Protein AF-A0A4U7L104-F1 (afdb_monomer_lite)

Organism: NCBI:txid280036

Secondary structure (DSSP, 8-state):
----TTSPPGGGG-SSHHHHHHHHHHHHHTTPPPPPPSS-PPPPS---GGGS-SS--TTTTT-----PPP-

Structure (mmCIF, N/CA/C/O backbone):
data_AF-A0A4U7L104-F1
#
_entry.id   AF-A0A4U7L104-F1
#
loop_
_atom_site.group_PDB
_atom_site.id
_atom_site.type_symbol
_atom_site.label_atom_id
_atom_site.label_alt_id
_atom_site.label_comp_id
_atom_site.label_asym_id
_atom_site.label_entity_id
_atom_site.label_seq_id
_atom_site.pdbx_PDB_ins_code
_atom_site.Cartn_x
_atom_site.Cartn_y
_atom_site.Cartn_z
_atom_site.occupancy
_atom_site.B_iso_or_equiv
_atom_site.auth_seq_id
_atom_site.auth_comp_id
_atom_site.auth_asym_id
_atom_site.auth_atom_id
_atom_site.pdbx_PDB_model_num
ATOM 1 N N . MET A 1 1 ? -12.548 7.751 -14.985 1.00 43.06 1 MET A N 1
ATOM 2 C CA . MET A 1 1 ? -12.180 8.993 -14.275 1.00 43.06 1 MET A CA 1
ATOM 3 C C . MET A 1 1 ? -10.676 9.128 -14.406 1.00 43.06 1 MET A C 1
ATOM 5 O O . MET A 1 1 ? -9.972 8.266 -13.894 1.00 43.06 1 MET A O 1
ATOM 9 N N . GLU A 1 2 ? -10.203 10.100 -15.181 1.00 49.06 2 GLU A N 1
ATOM 10 C CA . GLU A 1 2 ? -8.771 10.384 -15.334 1.00 49.06 2 GLU A CA 1
ATOM 11 C C . GLU A 1 2 ? -8.279 11.080 -14.062 1.00 49.06 2 GLU A C 1
ATOM 13 O O . GLU A 1 2 ? -8.714 12.189 -13.765 1.00 49.06 2 GLU A O 1
ATOM 18 N N . LYS A 1 3 ? -7.427 10.410 -13.278 1.00 55.94 3 LYS A N 1
ATOM 19 C CA . LYS A 1 3 ? -6.796 11.016 -12.101 1.00 55.94 3 LYS A CA 1
ATOM 20 C C . LYS A 1 3 ? -5.599 11.823 -12.575 1.00 55.94 3 LYS A C 1
ATOM 22 O O . LYS A 1 3 ? -4.656 11.264 -13.132 1.00 55.94 3 LYS A O 1
ATOM 27 N N . THR A 1 4 ? -5.659 13.139 -12.416 1.00 56.44 4 THR A N 1
ATOM 28 C CA . THR A 1 4 ? -4.551 14.021 -12.804 1.00 56.44 4 THR A CA 1
ATOM 29 C C . THR A 1 4 ? -3.428 13.956 -11.765 1.00 56.44 4 THR A C 1
ATOM 31 O O . THR A 1 4 ? -3.682 13.755 -10.581 1.00 56.44 4 THR A O 1
ATOM 34 N N . PHE A 1 5 ? -2.180 14.167 -12.194 1.00 56.88 5 PHE A N 1
ATOM 35 C CA . PHE A 1 5 ? -0.977 14.176 -11.339 1.00 56.88 5 PHE A CA 1
ATOM 36 C C . PHE A 1 5 ? -1.052 15.164 -10.150 1.00 56.88 5 PHE A C 1
ATOM 38 O O . PHE A 1 5 ? -0.287 15.050 -9.198 1.00 56.88 5 PHE A O 1
ATOM 45 N N . ASN A 1 6 ? -1.997 16.111 -10.184 1.00 55.88 6 ASN A N 1
ATOM 46 C CA . ASN A 1 6 ? -2.212 17.111 -9.139 1.00 55.88 6 ASN A CA 1
ATOM 47 C C 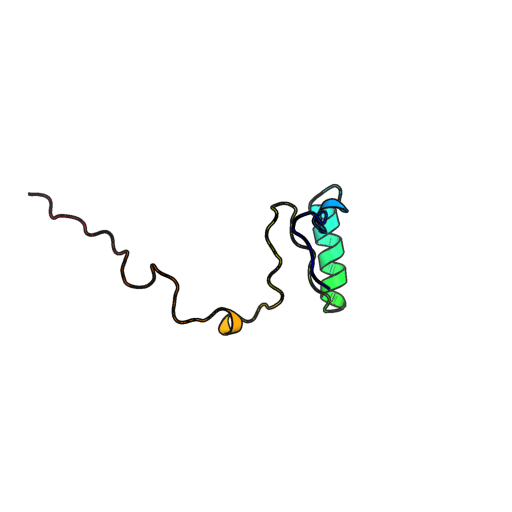. ASN A 1 6 ? -3.229 16.687 -8.065 1.00 55.88 6 ASN A C 1
ATOM 49 O O . ASN A 1 6 ? -3.523 17.480 -7.168 1.00 55.88 6 ASN A O 1
ATOM 53 N N . GLU A 1 7 ? -3.794 15.480 -8.133 1.00 59.78 7 GLU A N 1
ATOM 54 C CA . GLU A 1 7 ? -4.655 14.993 -7.058 1.00 59.78 7 GLU A CA 1
ATOM 55 C C . GLU A 1 7 ? -3.817 14.690 -5.806 1.00 59.78 7 GLU A C 1
ATOM 57 O O . GLU A 1 7 ? -2.827 13.954 -5.887 1.00 59.78 7 GLU A O 1
ATOM 62 N N . PRO A 1 8 ? -4.186 15.233 -4.628 1.00 62.78 8 PRO A N 1
ATOM 63 C CA . PRO A 1 8 ? -3.484 14.920 -3.396 1.00 62.78 8 PRO A CA 1
ATOM 64 C C . PRO A 1 8 ? -3.540 13.410 -3.165 1.00 62.78 8 PRO A C 1
ATOM 66 O O . PRO A 1 8 ? -4.616 12.806 -3.176 1.00 62.78 8 PRO A O 1
ATOM 69 N N . ALA A 1 9 ? -2.367 12.799 -2.967 1.00 66.00 9 ALA A N 1
ATOM 70 C CA . ALA A 1 9 ? -2.258 11.366 -2.738 1.00 66.00 9 ALA A CA 1
ATOM 71 C C . ALA A 1 9 ? -3.227 10.944 -1.626 1.00 66.00 9 ALA A C 1
ATOM 73 O O . ALA A 1 9 ? -3.317 11.605 -0.593 1.00 66.00 9 ALA A O 1
ATOM 74 N N . ALA A 1 10 ? -3.927 9.820 -1.801 1.00 66.69 10 ALA A N 1
ATOM 75 C CA . ALA A 1 10 ? -4.884 9.323 -0.808 1.00 66.69 10 ALA A CA 1
ATOM 76 C C . ALA A 1 10 ? -4.247 9.099 0.580 1.00 66.69 10 ALA A C 1
ATOM 78 O O . ALA A 1 10 ? -4.951 9.042 1.581 1.00 66.69 10 ALA A O 1
ATOM 79 N N . SER A 1 11 ? -2.921 9.005 0.662 1.00 64.25 11 SER A N 1
ATOM 80 C CA . SER A 1 11 ? -2.150 8.988 1.904 1.00 64.25 11 SER A CA 1
ATOM 81 C C . SER A 1 11 ? -2.164 10.309 2.683 1.00 64.25 11 SER A C 1
ATOM 83 O O . SER A 1 11 ? -1.936 10.283 3.886 1.00 64.25 11 SER A O 1
ATOM 85 N N . ALA A 1 12 ? -2.428 11.450 2.037 1.00 71.69 12 ALA A N 1
ATOM 86 C CA . ALA A 1 12 ? -2.404 12.783 2.646 1.00 71.69 12 ALA A CA 1
ATOM 87 C C . ALA A 1 12 ? -3.534 13.009 3.666 1.00 71.69 12 ALA A C 1
ATOM 89 O O . ALA A 1 12 ? -3.475 13.954 4.446 1.00 71.69 12 ALA A O 1
ATOM 90 N N . GLN A 1 13 ? -4.552 12.138 3.679 1.00 75.56 13 GLN A N 1
ATOM 91 C CA . GLN A 1 13 ? -5.628 12.176 4.675 1.00 75.56 13 GLN A CA 1
ATOM 92 C C . GLN A 1 13 ? -5.203 11.617 6.048 1.00 75.56 13 GLN A C 1
ATOM 94 O O . GLN A 1 13 ? -5.900 11.845 7.033 1.00 75.56 13 GLN A O 1
ATOM 99 N N . PHE A 1 14 ? -4.084 10.883 6.125 1.00 80.75 14 PHE A N 1
ATOM 100 C CA . PHE A 1 14 ? -3.593 10.268 7.362 1.00 80.75 14 PHE A CA 1
ATOM 101 C C . PHE A 1 14 ? -2.467 11.100 7.968 1.00 80.75 14 PHE A C 1
ATOM 103 O O . PHE A 1 14 ? -1.564 11.542 7.256 1.00 80.75 14 PHE A O 1
ATOM 110 N N . LYS A 1 15 ? -2.491 11.288 9.294 1.00 80.19 15 LYS A N 1
ATOM 111 C CA . LYS A 1 15 ? -1.473 12.086 10.000 1.00 80.19 15 LYS A CA 1
ATOM 112 C C . LYS A 1 15 ? -0.171 11.316 10.190 1.00 80.19 15 LYS A C 1
ATOM 114 O O . LYS A 1 15 ? 0.886 11.921 10.345 1.00 80.19 15 LYS A O 1
ATOM 119 N N . ASN A 1 16 ? -0.251 9.987 10.210 1.00 83.38 16 ASN A N 1
ATOM 120 C CA . ASN A 1 16 ? 0.890 9.093 10.334 1.00 83.38 16 ASN A CA 1
ATOM 121 C C . ASN A 1 16 ? 0.637 7.747 9.628 1.00 83.38 16 ASN A C 1
ATOM 123 O O . ASN A 1 16 ? -0.481 7.403 9.235 1.00 83.38 16 ASN A O 1
ATOM 127 N N . ASP A 1 17 ? 1.704 6.962 9.499 1.00 81.31 17 ASP A N 1
ATOM 128 C CA . ASP A 1 17 ? 1.665 5.644 8.866 1.00 81.31 17 ASP A CA 1
ATOM 129 C C . ASP A 1 17 ? 0.854 4.607 9.655 1.00 81.31 17 ASP A C 1
ATOM 131 O O . ASP A 1 17 ? 0.282 3.699 9.050 1.00 81.31 17 ASP A O 1
ATOM 135 N N . ALA A 1 18 ? 0.771 4.740 10.980 1.00 86.69 18 ALA A N 1
ATOM 136 C CA . ALA A 1 18 ? 0.048 3.802 11.836 1.00 86.69 18 ALA A CA 1
ATOM 137 C C . ALA A 1 18 ? -1.471 3.869 11.598 1.00 86.69 18 ALA A C 1
ATOM 139 O O . ALA A 1 18 ? -2.118 2.835 11.437 1.00 86.69 18 ALA A O 1
ATOM 140 N N . GLU A 1 19 ? -2.031 5.074 11.482 1.00 87.75 19 GLU A N 1
ATOM 141 C CA . GLU A 1 19 ? -3.441 5.306 11.144 1.00 87.75 19 GLU A CA 1
ATOM 142 C C . GLU A 1 19 ? -3.781 4.714 9.768 1.00 87.75 19 GLU A C 1
ATOM 144 O O . GLU A 1 19 ? -4.799 4.036 9.605 1.00 87.75 19 GLU A O 1
ATOM 149 N N . ARG A 1 20 ? -2.889 4.888 8.781 1.00 87.88 20 ARG A N 1
ATOM 150 C CA . ARG A 1 20 ? -3.050 4.285 7.449 1.00 87.88 20 ARG A CA 1
ATOM 151 C C . ARG A 1 20 ? -3.054 2.757 7.522 1.00 87.88 20 ARG A C 1
ATOM 153 O O . ARG A 1 20 ? -3.867 2.110 6.863 1.00 87.88 20 ARG A O 1
ATOM 160 N N . GLN A 1 21 ? -2.143 2.164 8.292 1.00 85.12 21 GLN A N 1
ATOM 161 C CA . GLN A 1 21 ? -2.061 0.708 8.442 1.00 85.12 21 GLN A CA 1
ATOM 162 C C . GLN A 1 21 ? -3.323 0.131 9.092 1.00 85.12 21 GLN A C 1
ATOM 164 O O . GLN A 1 21 ? -3.833 -0.884 8.619 1.00 85.12 21 GLN A O 1
ATOM 169 N N . GLN A 1 22 ? -3.876 0.805 10.104 1.00 90.06 22 GLN A N 1
ATOM 170 C CA . GLN A 1 22 ? -5.148 0.416 10.720 1.00 90.06 22 GLN A CA 1
ATOM 171 C C . GLN A 1 22 ? -6.313 0.490 9.725 1.00 90.06 22 GLN A C 1
ATOM 173 O O . GLN A 1 22 ? -7.103 -0.450 9.632 1.00 90.06 22 GLN A O 1
ATOM 178 N N . ALA A 1 23 ? -6.394 1.556 8.924 1.00 88.38 23 ALA A N 1
ATOM 179 C CA . ALA A 1 23 ? -7.405 1.669 7.873 1.00 88.38 23 ALA A CA 1
ATOM 180 C C . ALA A 1 23 ? -7.257 0.567 6.806 1.00 88.38 23 ALA A C 1
ATOM 182 O O . ALA A 1 23 ? -8.249 -0.002 6.352 1.00 88.38 23 ALA A O 1
ATOM 183 N N . ASN A 1 24 ? -6.022 0.213 6.439 1.00 88.81 24 ASN A N 1
ATOM 184 C CA . ASN A 1 24 ? -5.748 -0.876 5.501 1.00 88.81 24 ASN A CA 1
ATOM 185 C C . ASN A 1 24 ? -6.121 -2.254 6.058 1.00 88.81 24 ASN A C 1
ATOM 187 O O . ASN A 1 24 ? -6.541 -3.108 5.280 1.00 88.81 24 ASN A O 1
ATOM 191 N N . ALA A 1 25 ? -6.006 -2.471 7.371 1.00 90.12 25 ALA A N 1
ATOM 192 C CA . ALA A 1 25 ? -6.470 -3.701 8.009 1.00 90.12 25 ALA A CA 1
ATOM 193 C C . ALA A 1 25 ? -7.994 -3.854 7.867 1.00 90.12 25 ALA A C 1
ATOM 195 O O . ALA A 1 25 ? -8.465 -4.887 7.401 1.00 90.12 25 ALA A O 1
ATOM 196 N N . GLN A 1 26 ? -8.755 -2.788 8.134 1.00 91.75 26 GLN A N 1
ATOM 197 C CA . GLN A 1 26 ? -10.217 -2.792 7.969 1.00 91.75 26 GLN A CA 1
ATOM 198 C C . GLN A 1 26 ? -10.649 -2.965 6.504 1.00 91.75 26 GLN A C 1
ATOM 200 O O . GLN A 1 26 ? -11.645 -3.621 6.209 1.00 91.75 26 GLN A O 1
ATOM 205 N N . ARG A 1 27 ? -9.900 -2.381 5.562 1.00 89.31 27 ARG A N 1
ATOM 206 C CA . ARG A 1 27 ? -10.143 -2.550 4.120 1.00 89.31 27 ARG A CA 1
ATOM 207 C C . ARG A 1 27 ? -9.864 -3.971 3.650 1.00 89.31 27 ARG A C 1
ATOM 209 O O . ARG A 1 27 ? -10.618 -4.492 2.835 1.00 89.31 27 ARG A O 1
ATOM 216 N N . ALA A 1 28 ? -8.829 -4.614 4.192 1.00 87.69 28 ALA A N 1
ATOM 217 C CA . ALA A 1 28 ? -8.496 -5.995 3.862 1.00 87.69 28 ALA A CA 1
ATOM 218 C C . ALA A 1 28 ? -9.629 -6.966 4.232 1.00 87.69 28 ALA A C 1
ATOM 220 O O . ALA A 1 28 ? -9.926 -7.861 3.445 1.00 87.69 28 ALA A O 1
ATOM 221 N N . GLU A 1 29 ? -10.311 -6.749 5.361 1.00 88.75 29 GLU A N 1
ATOM 222 C CA . GLU A 1 29 ? -11.481 -7.548 5.767 1.00 88.75 29 GLU A CA 1
ATOM 223 C C . GLU A 1 29 ? -12.649 -7.437 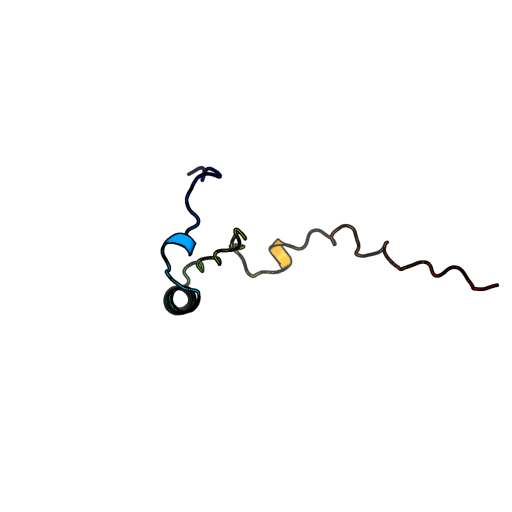4.776 1.00 88.75 29 GLU A C 1
ATOM 225 O O . GLU A 1 29 ? -13.405 -8.387 4.590 1.00 88.75 29 GLU A O 1
ATOM 230 N N . LYS A 1 30 ? -12.776 -6.289 4.104 1.00 88.38 30 LYS A N 1
ATOM 231 C CA . LYS A 1 30 ? -13.815 -6.017 3.099 1.00 88.38 30 LYS A CA 1
ATOM 232 C C . LYS A 1 30 ? -13.393 -6.369 1.671 1.00 88.38 30 LYS A C 1
ATOM 234 O O . LYS A 1 30 ? -14.190 -6.217 0.751 1.00 88.38 30 LYS A O 1
ATOM 239 N N . GLY A 1 31 ? -12.147 -6.804 1.470 1.00 83.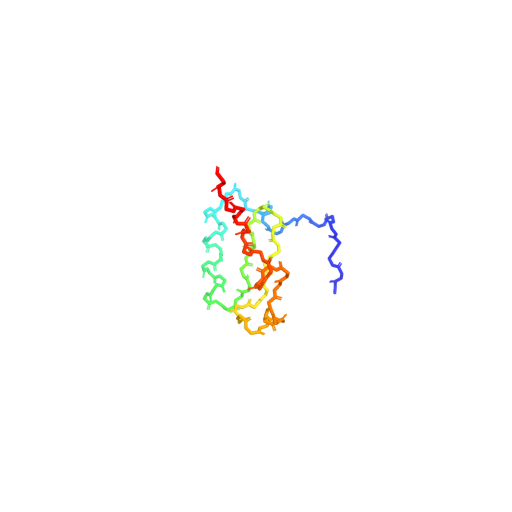88 31 GLY A N 1
ATOM 240 C CA . GLY A 1 31 ? -11.571 -7.007 0.139 1.00 83.88 31 GLY A CA 1
ATOM 241 C C . GLY A 1 31 ? -11.325 -5.706 -0.636 1.00 83.88 31 GLY A C 1
ATOM 242 O O . GLY A 1 31 ? -11.197 -5.735 -1.858 1.00 83.88 31 GLY A O 1
ATOM 243 N N . GLU A 1 32 ? -11.265 -4.561 0.046 1.00 85.44 32 GLU A N 1
ATOM 244 C CA . GLU A 1 32 ? -11.022 -3.263 -0.581 1.00 85.44 32 GLU A CA 1
ATOM 245 C C . GLU A 1 32 ? -9.521 -3.010 -0.829 1.00 85.44 32 GLU A C 1
ATOM 247 O O . GLU A 1 32 ? -8.667 -3.466 -0.056 1.00 85.44 32 GLU A O 1
ATOM 252 N N . PRO A 1 33 ? -9.165 -2.223 -1.864 1.00 81.25 33 PRO A N 1
ATOM 253 C CA . PRO A 1 33 ? -7.783 -1.843 -2.124 1.00 81.25 33 PRO A CA 1
ATOM 254 C C . PRO A 1 33 ? -7.156 -1.066 -0.964 1.00 81.25 33 PRO A C 1
ATOM 256 O O . PRO A 1 33 ? -7.751 -0.142 -0.392 1.00 81.25 33 PRO A O 1
ATOM 259 N N . GLN A 1 34 ? -5.906 -1.412 -0.663 1.00 83.75 34 GLN A N 1
ATOM 260 C CA . G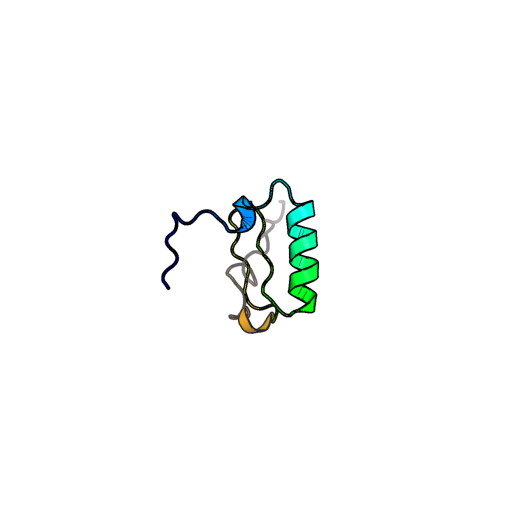LN A 1 34 ? -5.114 -0.709 0.336 1.00 83.75 34 GLN A CA 1
ATOM 261 C C . GLN A 1 34 ? -4.775 0.709 -0.121 1.00 83.75 34 GLN A C 1
ATOM 263 O O . GLN A 1 34 ? -4.539 0.976 -1.298 1.00 83.75 34 GLN A O 1
ATOM 268 N N . ILE A 1 35 ? -4.706 1.617 0.843 1.00 85.69 35 ILE A N 1
ATOM 269 C CA . ILE A 1 35 ? -4.240 2.979 0.648 1.00 85.69 35 ILE A CA 1
ATOM 270 C C . ILE A 1 35 ? -2.705 2.945 0.601 1.00 85.69 35 ILE A C 1
ATOM 272 O O . ILE A 1 35 ? -2.089 2.474 1.570 1.00 85.69 35 ILE A O 1
ATOM 276 N N . PRO A 1 36 ? -2.078 3.417 -0.493 1.00 78.81 36 PRO A N 1
ATOM 277 C CA . PRO A 1 36 ? -0.625 3.472 -0.611 1.00 78.81 36 PRO A CA 1
ATOM 278 C C . PRO A 1 36 ? -0.006 4.446 0.398 1.00 78.81 36 PRO A C 1
ATOM 280 O O . PRO A 1 36 ? -0.680 5.308 0.961 1.00 78.81 36 PRO A O 1
ATOM 283 N N . GLY A 1 37 ? 1.294 4.292 0.654 1.00 78.12 37 GLY A N 1
ATOM 284 C CA . GLY A 1 37 ? 2.032 5.191 1.541 1.00 78.12 37 GLY A CA 1
ATOM 285 C C . GLY A 1 37 ? 2.305 6.568 0.930 1.00 78.12 37 GLY A C 1
ATOM 286 O O . GLY A 1 37 ? 2.183 6.761 -0.276 1.00 78.12 37 GLY A O 1
ATOM 287 N N . ALA A 1 38 ? 2.738 7.517 1.766 1.00 68.00 38 ALA A N 1
ATOM 288 C CA . ALA A 1 38 ? 2.986 8.910 1.370 1.00 68.00 38 ALA A CA 1
ATOM 289 C C . ALA A 1 38 ? 4.140 9.109 0.370 1.00 68.00 38 ALA A C 1
ATOM 291 O O . ALA A 1 38 ? 4.294 10.195 -0.177 1.00 68.00 38 ALA A O 1
ATOM 292 N N . ALA A 1 39 ? 4.923 8.067 0.081 1.00 66.50 39 ALA A N 1
ATOM 293 C CA . ALA A 1 39 ? 6.078 8.118 -0.817 1.00 66.50 39 ALA A CA 1
ATOM 294 C C . ALA A 1 39 ? 5.726 8.240 -2.319 1.00 66.50 39 ALA A C 1
ATOM 296 O O . ALA A 1 39 ? 6.565 7.921 -3.158 1.00 66.50 39 ALA A O 1
ATOM 297 N N . GLY A 1 40 ? 4.494 8.629 -2.671 1.00 56.62 40 GLY A N 1
ATOM 298 C CA . GLY A 1 40 ? 4.057 8.791 -4.064 1.00 56.62 40 GLY A CA 1
ATOM 299 C C . GLY A 1 40 ? 4.090 7.503 -4.893 1.00 56.62 40 GLY A C 1
ATOM 300 O O . GLY A 1 40 ? 4.058 7.563 -6.117 1.00 56.62 40 GLY A O 1
ATOM 301 N N . ARG A 1 41 ? 4.189 6.333 -4.248 1.00 59.38 41 ARG A N 1
ATOM 302 C CA . ARG A 1 41 ? 4.208 5.041 -4.939 1.00 59.38 41 ARG A CA 1
ATOM 303 C C . ARG A 1 41 ? 2.779 4.579 -5.159 1.00 59.38 41 ARG A C 1
ATOM 305 O O . ARG A 1 41 ? 2.039 4.398 -4.193 1.00 59.38 41 ARG A O 1
ATOM 312 N N . GLU A 1 42 ? 2.407 4.392 -6.417 1.00 61.19 42 GLU A N 1
ATOM 313 C CA . GLU A 1 42 ? 1.107 3.841 -6.778 1.00 61.19 42 GLU A CA 1
ATOM 314 C C . GLU A 1 42 ? 0.923 2.456 -6.151 1.00 61.19 42 GLU A C 1
ATOM 316 O O . GLU A 1 42 ? 1.834 1.623 -6.128 1.00 61.19 42 GLU A O 1
ATOM 321 N N . SER A 1 43 ? -0.266 2.218 -5.600 1.00 62.62 43 SER A N 1
ATOM 322 C CA . SER A 1 43 ? -0.654 0.888 -5.152 1.00 62.62 43 SER A CA 1
ATOM 323 C C . SER A 1 43 ? -0.949 0.051 -6.382 1.00 62.62 43 SER A C 1
ATOM 325 O O . SER A 1 43 ? -1.888 0.344 -7.123 1.00 62.62 43 SER A O 1
ATOM 327 N N . VAL A 1 44 ? -0.171 -1.004 -6.570 1.00 67.06 44 VAL A N 1
ATOM 328 C CA . VAL A 1 44 ? -0.459 -1.992 -7.596 1.00 67.06 44 VAL A CA 1
ATOM 329 C C . VAL A 1 44 ? -1.785 -2.681 -7.232 1.00 67.06 44 VAL A C 1
ATOM 331 O O . VAL A 1 44 ? -1.908 -3.196 -6.116 1.00 67.06 44 VAL A O 1
ATOM 334 N N . PRO A 1 45 ? -2.804 -2.647 -8.111 1.00 64.25 45 PRO A N 1
ATOM 335 C CA . PRO A 1 45 ? -4.143 -3.134 -7.783 1.00 64.25 45 PRO A CA 1
ATOM 336 C C . PRO A 1 45 ? -4.181 -4.649 -7.576 1.00 64.25 45 PRO A C 1
ATOM 338 O O . PRO A 1 45 ? -5.083 -5.151 -6.906 1.00 64.25 45 PRO A O 1
ATOM 341 N N . THR A 1 46 ? -3.205 -5.373 -8.121 1.00 69.81 46 THR A N 1
ATOM 342 C CA . THR A 1 46 ? -3.183 -6.829 -8.117 1.00 69.81 46 THR A CA 1
ATOM 343 C C . THR A 1 46 ? -1.931 -7.357 -7.433 1.00 69.81 46 THR A C 1
ATOM 345 O O . THR A 1 46 ? -0.845 -6.785 -7.492 1.00 69.81 46 THR A O 1
ATOM 348 N N . LYS A 1 47 ? -2.119 -8.448 -6.689 1.00 70.94 47 LYS A N 1
ATOM 349 C CA . LYS A 1 47 ? -1.038 -9.171 -6.008 1.00 70.94 47 LYS A CA 1
ATOM 350 C C . LYS A 1 47 ? -0.581 -10.387 -6.805 1.00 70.94 47 LYS A C 1
ATOM 352 O O . LYS A 1 47 ? 0.301 -11.096 -6.333 1.00 70.94 47 LYS A O 1
ATOM 357 N N . ASP A 1 48 ? -1.214 -10.657 -7.949 1.00 71.25 48 ASP A N 1
ATOM 358 C CA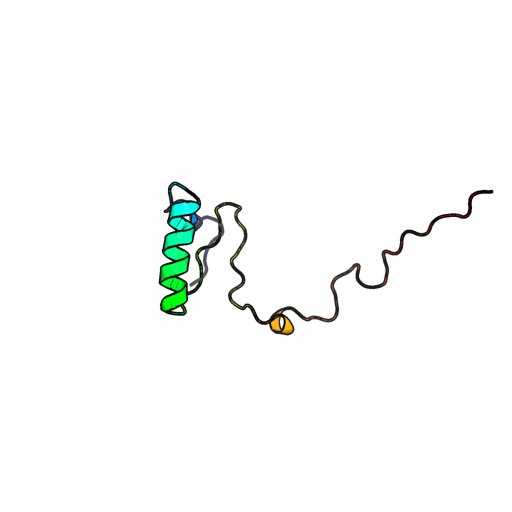 . ASP A 1 48 ? -0.846 -11.774 -8.806 1.00 71.25 48 ASP A CA 1
ATOM 359 C C . ASP A 1 48 ? 0.455 -11.421 -9.538 1.00 71.25 48 ASP A C 1
ATOM 361 O O . ASP A 1 48 ? 0.457 -10.529 -10.387 1.00 71.25 48 ASP A O 1
ATOM 365 N N . PRO A 1 49 ? 1.574 -12.105 -9.242 1.00 65.31 49 PRO A N 1
ATOM 366 C CA . PRO A 1 49 ? 2.836 -11.853 -9.925 1.00 65.31 49 PRO A CA 1
ATOM 367 C C . PRO A 1 49 ? 2.742 -12.100 -11.435 1.00 65.31 49 PRO A C 1
ATOM 369 O O . PRO A 1 49 ? 3.527 -11.530 -12.186 1.00 65.31 49 PRO A O 1
ATOM 372 N N . LYS A 1 50 ? 1.783 -12.921 -11.890 1.00 69.50 50 LYS A N 1
ATOM 373 C CA . LYS A 1 50 ? 1.564 -13.227 -13.310 1.00 69.50 50 LYS A CA 1
ATOM 374 C C . LYS A 1 50 ? 1.033 -12.037 -14.098 1.00 69.50 50 LYS A C 1
ATOM 376 O O . LYS A 1 50 ? 1.256 -11.976 -15.300 1.00 69.50 50 LYS A O 1
ATOM 381 N N . GLU A 1 51 ? 0.373 -11.088 -13.440 1.00 66.88 51 GLU A N 1
ATOM 382 C CA . GLU A 1 51 ? -0.038 -9.837 -14.084 1.00 66.88 51 GLU A CA 1
ATOM 383 C C . GLU A 1 51 ? 1.148 -8.891 -14.337 1.00 66.88 51 GLU A C 1
ATOM 385 O O . GLU A 1 51 ? 1.047 -7.983 -15.160 1.00 66.88 51 GLU A O 1
ATOM 390 N N . PHE A 1 52 ? 2.289 -9.135 -13.679 1.00 65.19 52 PHE A N 1
ATOM 391 C CA . PHE A 1 52 ? 3.537 -8.379 -13.839 1.00 65.19 52 PHE A CA 1
ATOM 392 C C . PHE A 1 52 ? 4.633 -9.168 -14.565 1.00 65.19 52 PHE A C 1
ATOM 394 O O . PHE A 1 52 ? 5.719 -8.629 -14.792 1.00 65.19 52 PHE A O 1
ATOM 401 N N . ASP A 1 53 ? 4.375 -10.422 -14.952 1.00 63.25 53 ASP A N 1
ATOM 402 C CA . ASP A 1 53 ? 5.321 -11.212 -15.736 1.00 63.25 53 ASP A CA 1
ATOM 403 C C . ASP A 1 53 ? 5.202 -10.892 -17.230 1.00 63.25 53 ASP A C 1
ATOM 405 O O . ASP A 1 53 ? 4.364 -11.413 -17.966 1.00 63.25 53 ASP A O 1
ATOM 409 N N . VAL A 1 54 ? 6.115 -10.036 -17.681 1.00 60.69 54 VAL A N 1
ATOM 410 C CA . VAL A 1 54 ? 6.432 -9.804 -19.090 1.00 60.69 54 VAL A CA 1
ATOM 411 C C . VAL A 1 54 ? 7.895 -10.183 -19.360 1.00 60.69 54 VAL A C 1
ATOM 413 O O . VAL A 1 54 ? 8.698 -9.345 -19.749 1.00 60.69 54 VAL A O 1
ATOM 416 N N . ARG A 1 55 ? 8.273 -11.455 -19.158 1.00 61.72 55 ARG A N 1
ATOM 417 C CA . ARG A 1 55 ? 9.554 -12.055 -19.617 1.00 61.72 55 ARG A CA 1
ATOM 418 C C . ARG A 1 55 ? 10.860 -11.484 -19.025 1.00 61.72 55 ARG A C 1
ATOM 420 O O . ARG A 1 55 ? 11.935 -11.763 -19.546 1.00 61.72 55 ARG A O 1
ATOM 427 N N . GLY A 1 56 ? 10.806 -10.779 -17.897 1.00 49.50 56 GLY A N 1
ATOM 428 C CA . GLY A 1 56 ? 11.996 -10.252 -17.217 1.00 49.50 56 GLY A CA 1
ATOM 429 C C . GLY A 1 56 ? 12.429 -8.881 -17.744 1.00 49.50 56 GLY A C 1
ATOM 430 O O . GLY A 1 56 ? 12.655 -8.680 -18.934 1.00 49.50 56 GLY A O 1
ATOM 431 N N . GLY A 1 57 ? 12.524 -7.909 -16.836 1.00 56.84 57 GLY A N 1
ATOM 432 C CA . GLY A 1 57 ? 12.992 -6.562 -17.162 1.00 56.84 57 GLY A CA 1
ATOM 433 C C . GLY A 1 57 ? 14.482 -6.530 -17.537 1.00 56.84 57 GLY A C 1
ATOM 434 O O . GLY A 1 57 ? 15.224 -7.457 -17.202 1.00 56.84 57 GLY A O 1
ATOM 435 N N . PRO A 1 58 ? 14.951 -5.461 -18.208 1.00 53.72 58 PRO A N 1
ATOM 436 C CA . PRO A 1 58 ? 16.350 -5.320 -18.606 1.00 53.72 58 PRO A CA 1
ATOM 437 C C . PRO A 1 58 ? 17.275 -5.447 -17.385 1.00 53.72 58 PRO A C 1
ATOM 439 O O . PRO A 1 58 ? 17.284 -4.596 -16.499 1.00 53.72 58 PRO A O 1
ATOM 442 N N . GLY A 1 59 ? 18.015 -6.558 -17.334 1.00 53.56 59 GLY A N 1
ATOM 443 C CA . GLY A 1 59 ? 18.883 -6.942 -16.217 1.00 53.56 59 GLY A CA 1
ATOM 444 C C . GLY A 1 59 ? 18.857 -8.437 -15.873 1.00 53.56 59 GLY A C 1
ATOM 445 O O . GLY A 1 59 ? 19.770 -8.900 -15.195 1.00 53.56 59 GLY A O 1
ATOM 446 N N . SER A 1 60 ? 17.875 -9.203 -16.360 1.00 57.88 60 SER A N 1
ATOM 447 C CA . SER A 1 60 ? 17.711 -10.626 -16.018 1.00 57.88 60 SER A CA 1
ATOM 448 C C . SER A 1 60 ? 18.744 -11.580 -16.637 1.00 57.88 60 SER A C 1
ATOM 450 O O . SER A 1 60 ? 18.989 -12.628 -16.050 1.00 57.88 60 SER A O 1
ATOM 452 N N . GLU A 1 61 ? 19.410 -11.231 -17.747 1.00 56.16 61 GLU A N 1
ATOM 453 C CA . GLU A 1 61 ? 20.438 -12.107 -18.357 1.00 56.16 61 GLU A CA 1
ATOM 454 C C . GLU A 1 61 ? 21.756 -11.408 -18.755 1.00 56.16 61 GLU A C 1
ATOM 456 O O . GLU A 1 61 ? 22.728 -12.083 -19.084 1.00 56.16 61 GLU A O 1
ATOM 461 N N . GLY A 1 62 ? 21.832 -10.072 -18.690 1.00 55.12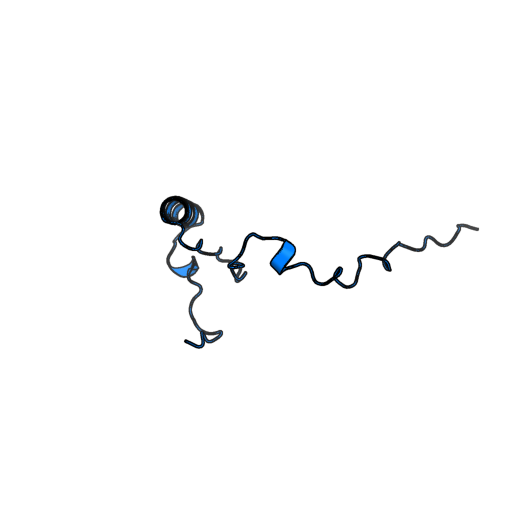 62 GLY A N 1
ATOM 462 C CA . GLY A 1 62 ? 22.957 -9.300 -19.254 1.00 55.12 62 GLY A CA 1
ATOM 463 C C . GLY A 1 62 ? 23.886 -8.595 -18.260 1.00 55.12 62 GLY A C 1
ATOM 464 O O . GLY A 1 62 ? 24.979 -8.196 -18.643 1.00 55.12 62 GLY A O 1
ATOM 465 N N . ASN A 1 63 ? 23.502 -8.457 -16.987 1.00 56.81 63 ASN A N 1
ATOM 466 C CA . ASN A 1 63 ? 24.282 -7.710 -15.988 1.00 56.81 63 ASN A CA 1
ATOM 467 C C . ASN A 1 63 ? 25.091 -8.636 -15.069 1.00 56.81 63 ASN A C 1
ATOM 469 O O . ASN A 1 63 ? 25.099 -8.458 -13.851 1.00 56.81 63 ASN A O 1
ATOM 473 N N . LYS A 1 64 ? 25.780 -9.644 -15.619 1.00 61.12 64 LYS A N 1
ATOM 474 C CA . LYS A 1 64 ? 26.871 -10.251 -14.847 1.00 61.12 64 LYS A CA 1
ATOM 475 C C . LYS A 1 64 ? 28.044 -9.271 -14.886 1.00 61.12 64 LYS A C 1
ATOM 477 O O . LYS A 1 64 ? 28.453 -8.910 -15.988 1.00 61.12 64 LYS A O 1
ATOM 482 N N . PRO A 1 65 ? 28.583 -8.820 -13.741 1.00 67.19 65 PRO A N 1
ATOM 483 C CA . PRO A 1 65 ? 29.813 -8.046 -13.757 1.00 67.19 65 PRO A CA 1
ATOM 484 C C . PRO A 1 65 ? 30.898 -8.895 -14.426 1.00 67.19 65 PRO A C 1
ATOM 486 O O . PRO A 1 65 ? 31.238 -9.973 -13.938 1.00 67.19 65 PRO A O 1
ATOM 489 N N . VAL A 1 66 ? 31.395 -8.437 -15.575 1.00 69.50 66 VAL A N 1
ATOM 490 C CA . VAL A 1 66 ? 32.584 -9.011 -16.204 1.00 69.50 66 VAL A CA 1
ATOM 491 C C . VAL A 1 66 ? 33.755 -8.561 -15.339 1.00 69.50 66 VAL A C 1
ATOM 493 O O . VAL A 1 66 ? 34.122 -7.390 -15.351 1.00 69.50 66 VAL A O 1
ATOM 496 N N . GLN A 1 67 ? 34.274 -9.456 -14.500 1.00 72.94 67 GLN A N 1
ATOM 497 C CA . GLN A 1 67 ? 35.559 -9.218 -13.853 1.00 72.94 67 GLN A CA 1
ATOM 498 C C . GLN A 1 67 ? 36.642 -9.465 -14.896 1.00 72.94 67 GLN A C 1
ATOM 500 O O . GLN A 1 67 ? 36.824 -10.602 -15.334 1.00 72.94 67 GLN A O 1
ATOM 505 N N . ASP A 1 68 ? 37.347 -8.407 -15.289 1.00 71.62 68 ASP A N 1
ATOM 506 C CA . ASP A 1 68 ? 38.571 -8.562 -16.064 1.00 71.62 68 ASP A CA 1
ATOM 507 C C . ASP A 1 68 ? 39.573 -9.391 -15.242 1.00 71.62 68 ASP A C 1
ATOM 509 O O . ASP A 1 68 ? 39.738 -9.141 -14.040 1.00 71.62 68 ASP A O 1
ATOM 513 N N . PRO A 1 69 ? 40.224 -10.405 -15.840 1.00 70.75 69 PRO A N 1
ATOM 514 C CA . PRO A 1 69 ? 41.235 -11.173 -15.138 1.00 70.75 69 PRO A CA 1
ATOM 515 C C . PRO A 1 69 ? 42.392 -10.246 -14.761 1.00 70.75 69 PRO A C 1
ATOM 517 O O . PRO A 1 69 ? 42.956 -9.555 -15.609 1.00 70.75 69 PRO A O 1
ATOM 520 N N . VAL A 1 70 ? 42.732 -10.234 -13.473 1.00 74.56 70 VAL A N 1
ATOM 521 C CA . VAL A 1 70 ? 43.912 -9.532 -12.961 1.00 74.56 70 VAL A CA 1
ATOM 522 C C . VAL A 1 70 ? 45.146 -10.190 -13.586 1.00 74.56 70 VAL A C 1
ATOM 524 O O . VAL A 1 70 ? 45.364 -11.384 -13.372 1.00 74.56 70 VAL A O 1
ATOM 527 N N . MET A 1 71 ? 45.900 -9.429 -14.387 1.00 57.97 71 MET A N 1
ATOM 528 C CA . MET A 1 71 ? 47.250 -9.806 -14.828 1.00 57.97 71 MET A CA 1
ATOM 529 C C . MET A 1 71 ? 48.262 -9.610 -13.704 1.00 57.97 71 MET A C 1
ATOM 531 O O . MET A 1 71 ? 48.148 -8.589 -12.988 1.00 57.97 71 MET A O 1
#

Sequence (71 aa):
MEKTFNEPAASAQFKNDAERQQANAQRAEKGEPQIPGAAGRESVPTKDPKEFDVRGGPGSEGNKPVQDPVM

pLDDT: mean 70.32, std 12.55, range [43.06, 91.75]

Radius of gyration: 19.42 Å; chains: 1; bounding box: 61×30×32 Å

Foldseek 3Di:
DDDDPPPQQPQVVDPDPVVQVVVQVVCVVVVHFRRDHPPPDDRDRDPPCVVVDPPDDPPPPPPDPPDDDDD